Protein AF-A0A3B9SWQ1-F1 (afdb_monomer)

Secondary structure (DSSP, 8-state):
--HHHHHHHHHHHHHHHHTTSPPS-PPPSSSEEEEEE-TTSHHHHTT--TT-EEEEETTEE--HHHHHHHHHHT--SSEEEEEEETTTTEEEEEEEPPPPTT----EEEPP-S--S-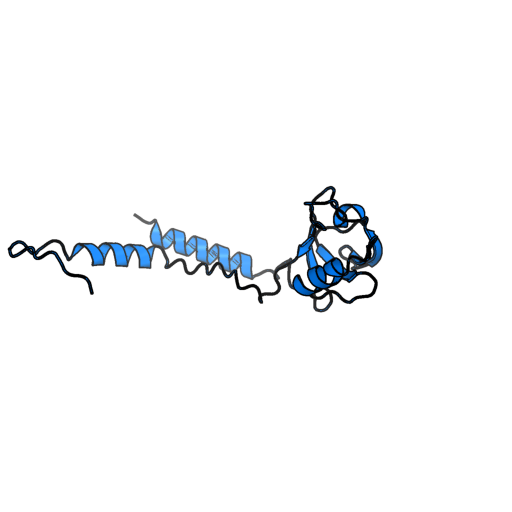--------HHHHHHHHHHGGG-----------------

Mean predicted aligned error: 14.55 Å

pLDDT: mean 77.05, std 18.44, range [28.92, 97.25]

Solvent-accessible surface area (backbone atoms only — not comparable to full-atom values): 9544 Å² total; per-residue (Å²): 139,66,66,60,68,50,50,52,50,50,52,52,51,50,51,60,60,61,69,70,56,81,73,92,82,61,70,47,98,68,28,25,32,26,56,36,49,42,82,95,19,30,36,34,72,39,68,51,48,59,68,18,31,39,40,24,44,70,84,41,73,20,52,50,68,68,30,45,52,58,54,59,70,68,66,66,65,63,33,40,38,33,30,28,42,67,94,83,48,45,79,46,75,36,66,21,59,68,66,55,90,97,56,60,57,30,74,38,66,51,80,79,81,82,64,89,81,69,79,74,83,76,66,69,50,69,63,59,53,49,54,53,59,63,67,64,68,76,80,83,83,86,80,90,84,89,84,80,92,82,81,87,82,89,132

Nearest PDB structures (foldseek):
  3id1-assembly1_A  TM=8.070E-01  e=1.172E-03  Escherichia coli K-12
  4ynn-assembly1_A  TM=9.109E-01  e=5.115E-03  Legionella pneumophila subsp. pneumophila str. Philadelphia 1
  8f0a-assembly1_D  TM=8.694E-01  e=3.763E-03  Escherichia coli K-12
  2zpl-assembly2_B  TM=7.812E-01  e=4.524E-03  Escherichia coli K-12
  3pv4-assembly1_A  TM=7.484E-01  e=1.136E-02  Legionella fallonii

Radius of gyration: 26.85 Å; Cα contacts (8 Å, |Δi|>4): 196; chains: 1; bounding box: 65×59×48 Å

Structure (mmCIF, N/CA/C/O backbone):
data_AF-A0A3B9SWQ1-F1
#
_entry.id   AF-A0A3B9SWQ1-F1
#
loop_
_atom_site.group_PDB
_atom_site.id
_atom_site.type_symbol
_atom_site.label_atom_id
_atom_site.label_alt_id
_atom_site.label_comp_id
_atom_site.label_asym_id
_atom_site.label_entity_id
_atom_site.label_seq_id
_atom_site.pdbx_PDB_ins_code
_atom_site.Cartn_x
_atom_site.Cartn_y
_atom_site.Cartn_z
_atom_site.occupancy
_atom_site.B_iso_or_equiv
_atom_site.auth_seq_id
_atom_site.auth_comp_id
_atom_site.auth_asym_id
_atom_site.auth_atom_id
_atom_site.pdbx_PDB_model_num
ATOM 1 N N . MET A 1 1 ? -50.512 1.118 -3.032 1.00 53.44 1 MET A N 1
ATOM 2 C CA . MET A 1 1 ? -50.390 2.483 -2.465 1.00 53.44 1 MET A CA 1
ATOM 3 C C . MET A 1 1 ? -49.419 2.605 -1.274 1.00 53.44 1 MET A C 1
ATOM 5 O O . MET A 1 1 ? -49.255 3.708 -0.784 1.00 53.44 1 MET A O 1
ATOM 9 N N . PHE A 1 2 ? -48.687 1.560 -0.850 1.00 55.47 2 PHE A N 1
ATOM 10 C CA . PHE A 1 2 ? -47.764 1.624 0.310 1.00 55.47 2 PHE A CA 1
ATOM 11 C C . PHE A 1 2 ? -46.264 1.695 -0.048 1.00 55.47 2 PHE A C 1
ATOM 13 O O . PHE A 1 2 ? -45.405 1.261 0.709 1.00 55.47 2 PHE A O 1
ATOM 20 N N . SER A 1 3 ? -45.924 2.244 -1.214 1.00 73.62 3 SER A N 1
ATOM 21 C CA . SER A 1 3 ? -44.545 2.224 -1.724 1.00 73.62 3 SER A CA 1
ATOM 22 C C . SER A 1 3 ? -43.547 3.168 -1.019 1.00 73.62 3 SER A C 1
ATOM 24 O O . SER A 1 3 ? -42.394 2.768 -0.910 1.00 73.62 3 SER A O 1
ATOM 26 N N . PRO A 1 4 ? -43.901 4.385 -0.547 1.00 70.56 4 PRO A N 1
ATOM 27 C CA . PRO A 1 4 ? -42.910 5.309 0.025 1.00 70.56 4 PRO A CA 1
ATOM 28 C C . PRO A 1 4 ? -42.521 4.961 1.466 1.00 70.56 4 PRO A C 1
ATOM 30 O O . PRO A 1 4 ? -41.340 4.879 1.776 1.00 70.56 4 PRO A O 1
ATOM 33 N N . LEU A 1 5 ? -43.510 4.700 2.331 1.00 77.38 5 LEU A N 1
ATOM 34 C CA . LEU A 1 5 ? -43.267 4.397 3.748 1.00 77.38 5 LEU A CA 1
ATOM 35 C C . LEU A 1 5 ? -42.525 3.065 3.930 1.00 77.38 5 LEU A C 1
ATOM 37 O O . LEU A 1 5 ? -41.647 2.956 4.779 1.00 77.38 5 LEU A O 1
ATOM 41 N N . GLY A 1 6 ? -42.858 2.062 3.110 1.00 80.50 6 GLY A N 1
ATOM 42 C CA . GLY A 1 6 ? -42.192 0.761 3.141 1.00 80.50 6 GLY A CA 1
ATOM 43 C C . GLY A 1 6 ? -40.725 0.834 2.713 1.00 80.50 6 GLY A C 1
ATOM 44 O O . GLY A 1 6 ? -39.886 0.189 3.329 1.00 80.50 6 GLY A O 1
ATOM 45 N N . HIS A 1 7 ? -40.393 1.652 1.708 1.00 72.75 7 HIS A N 1
ATOM 46 C CA . HIS A 1 7 ? -39.007 1.814 1.253 1.00 72.75 7 HIS A CA 1
ATOM 47 C C . HIS A 1 7 ? -38.140 2.496 2.320 1.00 72.75 7 HIS A C 1
ATOM 49 O O . HIS A 1 7 ? -37.033 2.041 2.591 1.00 72.75 7 HIS A O 1
ATOM 55 N N . GLU A 1 8 ? -38.674 3.530 2.980 1.00 77.00 8 GLU A N 1
ATOM 56 C CA . GLU A 1 8 ? -38.003 4.193 4.108 1.00 77.00 8 GLU A CA 1
ATOM 57 C C . GLU A 1 8 ? -37.810 3.239 5.292 1.00 77.00 8 GLU A C 1
ATOM 59 O O . GLU A 1 8 ? -36.743 3.211 5.902 1.00 77.00 8 GLU A O 1
ATOM 64 N N . LEU A 1 9 ? -38.809 2.399 5.586 1.00 82.62 9 LEU A N 1
ATOM 65 C CA . LEU A 1 9 ? -38.710 1.393 6.642 1.00 82.62 9 LEU A CA 1
ATOM 66 C C . LEU A 1 9 ? -37.623 0.350 6.336 1.00 82.62 9 LEU A C 1
ATOM 68 O O . LEU A 1 9 ? -36.846 0.005 7.222 1.00 82.62 9 LEU A O 1
ATOM 72 N N . VAL A 1 10 ? -37.529 -0.121 5.089 1.00 84.12 10 VAL A N 1
ATOM 73 C CA . VAL A 1 10 ? -36.483 -1.065 4.659 1.00 84.12 10 VAL A CA 1
ATOM 74 C C . VAL A 1 10 ? -35.092 -0.430 4.747 1.00 84.12 10 VAL A C 1
ATOM 76 O O . VAL A 1 10 ? -34.181 -1.063 5.274 1.00 84.12 10 VAL A O 1
ATOM 79 N N . ILE A 1 11 ? -34.930 0.828 4.318 1.00 78.94 11 ILE A N 1
ATOM 80 C CA . ILE A 1 11 ? -33.662 1.570 4.451 1.00 78.94 11 ILE A CA 1
ATOM 81 C C . ILE A 1 11 ? -33.289 1.741 5.929 1.00 78.94 11 ILE A C 1
ATOM 83 O O . ILE A 1 11 ? -32.145 1.503 6.315 1.00 78.94 11 ILE A O 1
ATOM 87 N N . TYR A 1 12 ? -34.252 2.117 6.773 1.00 81.44 12 TYR A N 1
ATOM 88 C CA . TYR A 1 12 ? -34.038 2.290 8.208 1.00 81.44 12 TYR A CA 1
ATOM 89 C C . TYR A 1 12 ? -33.597 0.987 8.888 1.00 81.44 12 TYR A C 1
ATOM 91 O O . TYR A 1 12 ? -32.641 0.989 9.668 1.00 81.44 12 TYR A O 1
ATOM 99 N N . ILE A 1 13 ? -34.265 -0.129 8.579 1.00 83.69 13 ILE A N 1
ATOM 100 C CA . ILE A 1 13 ? -33.928 -1.450 9.123 1.00 83.69 13 ILE A CA 1
ATOM 101 C C . ILE A 1 13 ? -32.550 -1.898 8.623 1.00 83.69 13 ILE A C 1
ATOM 103 O O . ILE A 1 13 ? -31.732 -2.317 9.439 1.00 83.69 13 ILE A O 1
ATOM 107 N N . GLY A 1 14 ? -32.260 -1.744 7.326 1.00 77.44 14 GLY A N 1
ATOM 108 C CA . GLY A 1 14 ? -30.953 -2.061 6.743 1.00 77.44 14 GLY A CA 1
ATOM 109 C C . GLY A 1 14 ? -29.822 -1.297 7.429 1.00 77.44 14 GLY A C 1
ATOM 110 O O . GLY A 1 14 ? -28.890 -1.910 7.941 1.00 77.44 14 GLY A O 1
ATOM 111 N N . ARG A 1 15 ? -29.970 0.026 7.582 1.00 74.62 15 ARG A N 1
ATOM 112 C CA . ARG A 1 15 ? -28.993 0.876 8.277 1.00 74.62 15 ARG A CA 1
ATOM 113 C C . ARG A 1 15 ? -28.813 0.467 9.746 1.00 74.62 15 ARG A C 1
ATOM 115 O O . ARG A 1 15 ? -27.701 0.425 10.253 1.00 74.62 15 ARG A O 1
ATOM 122 N N . ARG A 1 16 ? -29.888 0.140 10.467 1.00 76.50 16 ARG A N 1
ATOM 123 C CA . ARG A 1 16 ? -29.793 -0.313 11.872 1.00 76.50 16 ARG A CA 1
ATOM 124 C C . ARG A 1 16 ? -29.082 -1.658 12.029 1.00 76.50 16 ARG A C 1
ATOM 126 O O . ARG A 1 16 ? -28.481 -1.876 13.079 1.00 76.50 16 ARG A O 1
ATOM 133 N N . LEU A 1 17 ? -29.188 -2.543 11.040 1.00 74.94 17 LEU A N 1
ATOM 134 C CA . LEU A 1 17 ? -28.501 -3.835 11.029 1.00 74.94 17 LEU A CA 1
ATOM 135 C C . LEU A 1 17 ? -27.032 -3.688 10.614 1.00 74.94 17 LEU A C 1
ATOM 137 O O . LEU A 1 17 ? -26.174 -4.284 11.248 1.00 74.94 17 LEU A O 1
ATOM 141 N N . GLU A 1 18 ? -26.739 -2.844 9.625 1.00 65.44 18 GLU A N 1
ATOM 142 C CA . GLU A 1 18 ? -25.387 -2.619 9.098 1.00 65.44 18 GLU A CA 1
ATOM 143 C C . GLU A 1 18 ? -24.476 -1.876 10.093 1.00 65.44 18 GLU A C 1
ATOM 145 O O . GLU A 1 18 ? -23.313 -2.224 10.255 1.00 65.44 18 GLU A O 1
ATOM 150 N N . PHE A 1 19 ? -25.015 -0.900 10.834 1.00 62.59 19 PHE A N 1
ATOM 151 C CA . PHE A 1 19 ? -24.251 -0.101 11.806 1.00 62.59 19 PHE A CA 1
ATOM 152 C C . PHE A 1 19 ? -24.079 -0.766 13.187 1.00 62.59 19 PHE A C 1
ATOM 154 O O . PHE A 1 19 ? -23.561 -0.132 14.108 1.00 62.59 19 PHE A O 1
ATOM 161 N N . LYS A 1 20 ? -24.547 -2.008 13.377 1.00 62.19 20 LYS A N 1
ATOM 162 C CA . LYS A 1 20 ? -24.330 -2.750 14.631 1.00 62.19 20 LYS A CA 1
ATOM 163 C C . LYS A 1 20 ? -22.953 -3.411 14.704 1.00 62.19 20 LYS A C 1
ATOM 165 O O . LYS A 1 20 ? -22.461 -3.601 15.814 1.00 62.19 20 LYS A O 1
ATOM 170 N N . ASP A 1 21 ? -22.346 -3.712 13.560 1.00 56.12 21 ASP A N 1
ATOM 171 C CA . ASP A 1 21 ? -21.019 -4.318 13.481 1.00 56.12 21 ASP A CA 1
ATOM 172 C C . ASP A 1 21 ? -19.938 -3.264 13.210 1.00 56.12 21 ASP A C 1
ATOM 174 O O . ASP A 1 21 ? -20.191 -2.197 12.647 1.00 56.12 21 ASP A O 1
ATOM 178 N N . GLN A 1 22 ? -18.706 -3.551 13.635 1.00 57.62 22 GLN A N 1
ATOM 179 C CA . GLN A 1 22 ? -17.571 -2.682 13.332 1.00 57.62 22 GLN A CA 1
ATOM 180 C C . GLN A 1 22 ? -17.194 -2.828 11.848 1.00 57.62 22 GLN A C 1
ATOM 182 O O . GLN A 1 22 ? -17.091 -3.958 11.362 1.00 57.62 22 GLN A O 1
ATOM 187 N N . PRO A 1 23 ? -16.955 -1.724 11.118 1.00 59.50 23 PRO A N 1
ATOM 188 C CA . PRO A 1 23 ? -16.571 -1.794 9.716 1.00 59.50 23 PRO A CA 1
ATOM 189 C C . PRO A 1 23 ? -15.270 -2.588 9.545 1.00 59.50 23 PRO A C 1
ATOM 191 O O . PRO A 1 23 ? -14.260 -2.311 10.191 1.00 59.50 23 PRO A O 1
ATOM 194 N N . VAL A 1 24 ? -15.295 -3.573 8.642 1.00 62.28 24 VAL A N 1
ATOM 195 C CA . VAL A 1 24 ? -14.173 -4.498 8.386 1.00 62.28 24 VAL A CA 1
ATOM 196 C C . VAL A 1 24 ? -12.920 -3.756 7.893 1.00 62.28 24 VAL A C 1
ATOM 198 O O . VAL A 1 24 ? -11.796 -4.164 8.187 1.00 62.28 24 VAL A O 1
ATOM 201 N N . TYR A 1 25 ? -13.101 -2.621 7.211 1.00 62.22 25 TYR A N 1
ATOM 202 C CA . TYR A 1 25 ? -12.030 -1.804 6.641 1.00 62.22 25 TYR A CA 1
ATOM 203 C C . TYR A 1 25 ? -12.004 -0.404 7.256 1.00 62.22 25 TYR A C 1
ATOM 205 O O . TYR A 1 25 ? -12.459 0.568 6.665 1.00 62.22 25 TYR A O 1
ATOM 213 N N . VAL A 1 26 ? -11.449 -0.302 8.460 1.00 64.06 26 VAL A N 1
ATOM 214 C CA . VAL A 1 26 ? -11.036 0.988 9.040 1.00 64.06 26 VAL A CA 1
ATOM 215 C C . VAL A 1 26 ? -9.590 1.317 8.650 1.00 64.06 26 VAL A C 1
ATOM 217 O O . VAL A 1 26 ? -8.793 0.382 8.521 1.00 64.06 26 VAL A O 1
ATOM 220 N N . PRO A 1 27 ? -9.211 2.594 8.476 1.00 59.69 27 PRO A N 1
ATOM 221 C CA . PRO A 1 27 ? -7.808 2.979 8.349 1.00 59.69 27 PRO A CA 1
ATOM 222 C C . PRO A 1 27 ? -6.971 2.411 9.503 1.00 59.69 27 PRO A C 1
ATOM 224 O O . PRO A 1 27 ? -7.418 2.370 10.653 1.00 59.69 27 PRO A O 1
ATOM 227 N N . ALA A 1 28 ? -5.768 1.922 9.202 1.00 62.12 28 ALA A N 1
ATOM 228 C CA . ALA A 1 28 ? -4.857 1.441 10.234 1.00 62.12 28 ALA A CA 1
ATOM 229 C C . ALA A 1 28 ? -4.259 2.633 11.000 1.00 62.12 28 ALA A C 1
ATOM 231 O O . ALA A 1 28 ? -3.999 3.679 10.417 1.00 62.12 28 ALA A O 1
ATOM 232 N N . GLN A 1 29 ? -3.980 2.468 12.300 1.00 68.06 29 GLN A N 1
ATOM 233 C CA . GLN A 1 29 ? -3.300 3.508 13.095 1.00 68.06 29 GLN A CA 1
ATOM 234 C C . GLN A 1 29 ? -1.884 3.817 12.573 1.00 68.06 29 GLN A C 1
ATOM 236 O O . GLN A 1 29 ? -1.340 4.886 12.833 1.00 68.06 29 GLN A O 1
ATOM 241 N N . ARG A 1 30 ? -1.278 2.865 11.852 1.00 79.69 30 ARG A N 1
ATOM 242 C CA . ARG A 1 30 ? 0.037 2.973 11.220 1.00 79.69 30 ARG A CA 1
ATOM 243 C C . ARG A 1 30 ? 0.034 2.211 9.899 1.00 79.69 30 ARG A C 1
ATOM 245 O O . ARG A 1 30 ? -0.502 1.106 9.839 1.00 79.69 30 ARG A O 1
ATOM 252 N N . GLY A 1 31 ? 0.705 2.765 8.894 1.00 88.81 31 GLY A N 1
ATOM 253 C CA . GLY A 1 31 ? 0.756 2.180 7.558 1.00 88.81 31 GLY A CA 1
ATOM 254 C C . GLY A 1 31 ? -0.463 2.542 6.714 1.00 88.81 31 GLY A C 1
ATOM 255 O O . GLY A 1 31 ? -1.292 3.359 7.108 1.00 88.81 31 GLY A O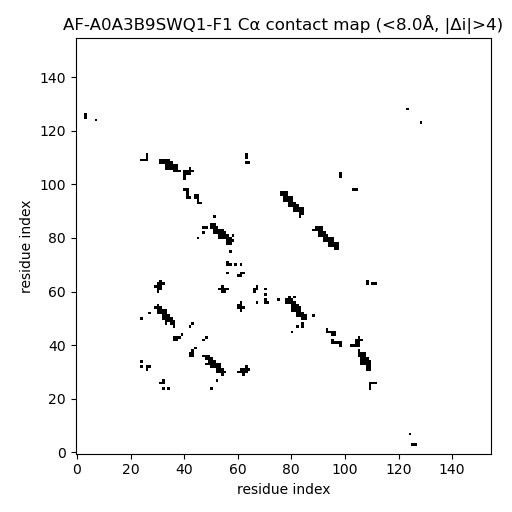 1
ATOM 256 N N . MET A 1 32 ? -0.582 1.898 5.560 1.00 93.25 32 MET A N 1
ATOM 257 C CA . MET A 1 32 ? -1.724 1.994 4.659 1.00 93.25 32 MET A CA 1
ATOM 258 C C . MET A 1 32 ? -2.391 0.625 4.546 1.00 93.25 32 MET A C 1
ATOM 260 O O . MET A 1 32 ? -1.754 -0.361 4.170 1.00 93.25 32 MET A O 1
ATOM 264 N N . ARG A 1 33 ? -3.679 0.556 4.898 1.00 92.94 33 ARG A N 1
ATOM 265 C CA . ARG A 1 33 ? -4.456 -0.680 4.777 1.00 92.94 33 ARG A CA 1
ATOM 266 C C . ARG A 1 33 ? -4.857 -0.908 3.324 1.00 92.94 33 ARG A C 1
ATOM 268 O O . ARG A 1 33 ? -5.389 -0.017 2.664 1.00 92.94 33 ARG A O 1
ATOM 275 N N . VAL A 1 34 ? -4.655 -2.135 2.870 1.00 93.44 34 VAL A N 1
ATOM 276 C CA . VAL A 1 34 ? -5.002 -2.593 1.532 1.00 93.44 34 VAL A CA 1
ATOM 277 C C . VAL A 1 34 ? -6.437 -3.103 1.535 1.00 93.44 34 VAL A C 1
ATOM 279 O O . VAL A 1 34 ? -6.766 -4.067 2.229 1.00 93.44 34 VAL A O 1
ATOM 282 N N . LEU A 1 35 ? -7.300 -2.451 0.759 1.00 92.69 35 LEU A N 1
ATOM 283 C CA . LEU A 1 35 ? -8.651 -2.930 0.489 1.00 92.69 35 LEU A CA 1
ATOM 284 C C . LEU A 1 35 ? -8.579 -4.184 -0.382 1.00 92.69 35 LEU A C 1
ATOM 286 O O . LEU A 1 35 ? -9.138 -5.214 -0.014 1.00 92.69 35 LEU A O 1
ATOM 290 N N . ASP A 1 36 ? -7.855 -4.096 -1.499 1.00 94.44 36 ASP A N 1
ATOM 291 C CA . ASP A 1 36 ? -7.676 -5.206 -2.430 1.00 94.44 36 ASP A CA 1
ATOM 292 C C . ASP A 1 36 ? -6.398 -5.076 -3.278 1.00 94.44 36 ASP A C 1
ATOM 294 O O . ASP A 1 36 ? -5.766 -4.016 -3.314 1.00 94.44 36 ASP A O 1
ATOM 298 N N . VAL A 1 37 ? -6.011 -6.154 -3.966 1.00 96.06 37 VAL A N 1
ATOM 299 C CA . VAL A 1 37 ? -4.832 -6.202 -4.843 1.00 96.06 37 VAL A CA 1
ATOM 300 C C . VAL A 1 37 ? -5.206 -6.756 -6.211 1.00 96.06 37 VAL A C 1
ATOM 302 O O . VAL A 1 37 ? -5.779 -7.834 -6.337 1.00 96.06 37 VAL A O 1
ATOM 305 N N . VAL A 1 38 ? -4.820 -6.038 -7.262 1.00 95.12 38 VAL A N 1
ATOM 306 C CA . VAL A 1 38 ? -5.051 -6.455 -8.647 1.00 95.12 38 VAL A CA 1
ATOM 307 C C . VAL A 1 38 ? -4.125 -7.625 -8.988 1.00 95.12 38 VAL A C 1
ATOM 309 O O . VAL A 1 38 ? -2.910 -7.539 -8.808 1.00 95.12 38 VAL A O 1
ATOM 312 N N . VAL A 1 39 ? -4.689 -8.711 -9.513 1.00 94.25 39 VAL A N 1
ATOM 313 C CA . VAL A 1 39 ? -3.942 -9.916 -9.915 1.00 94.25 39 VAL A CA 1
ATOM 314 C C . VAL A 1 39 ? -2.895 -9.584 -10.990 1.00 94.25 39 VAL A C 1
ATOM 316 O O . VAL A 1 39 ? -3.087 -8.685 -11.808 1.00 94.25 39 VAL A O 1
ATOM 319 N N . ASP A 1 40 ? -1.770 -10.305 -10.978 1.00 92.56 40 ASP A N 1
ATOM 320 C CA . ASP A 1 40 ? -0.649 -10.152 -11.925 1.00 92.56 40 ASP A CA 1
ATOM 321 C C . ASP A 1 40 ? 0.009 -8.760 -11.950 1.00 92.56 40 ASP A C 1
ATOM 323 O O . ASP A 1 40 ? 0.637 -8.352 -12.936 1.00 92.56 40 ASP A O 1
ATOM 327 N N . THR A 1 41 ? -0.100 -8.030 -10.842 1.00 95.25 41 THR A N 1
ATOM 328 C CA . THR A 1 41 ? 0.632 -6.781 -10.596 1.00 95.25 41 THR A CA 1
ATOM 329 C C . THR A 1 41 ? 1.849 -7.002 -9.693 1.00 95.25 41 THR A C 1
ATOM 331 O O . THR A 1 41 ? 1.938 -8.038 -9.028 1.00 95.25 41 THR A O 1
ATOM 334 N N . PRO A 1 42 ? 2.801 -6.051 -9.629 1.00 95.75 42 PRO A N 1
ATOM 335 C CA . PRO A 1 42 ? 3.950 -6.164 -8.732 1.00 95.75 42 PRO A CA 1
ATOM 336 C C . PRO A 1 42 ? 3.577 -6.392 -7.264 1.00 95.75 42 PRO A C 1
ATOM 338 O O . PRO A 1 42 ? 4.212 -7.212 -6.608 1.00 95.75 42 PRO A O 1
ATOM 341 N N . ALA A 1 43 ? 2.521 -5.742 -6.764 1.00 96.38 43 ALA A N 1
ATOM 342 C CA . ALA A 1 43 ? 2.024 -5.975 -5.410 1.00 96.38 43 ALA A CA 1
ATOM 343 C C . ALA A 1 43 ? 1.533 -7.417 -5.210 1.00 96.38 43 ALA A C 1
ATOM 345 O O . ALA A 1 43 ? 1.871 -8.060 -4.216 1.00 96.38 43 ALA A O 1
ATOM 346 N N . TRP A 1 44 ? 0.794 -7.961 -6.184 1.00 96.69 44 TRP A N 1
ATOM 347 C CA . TRP A 1 44 ? 0.352 -9.357 -6.150 1.00 96.69 44 TRP A CA 1
ATOM 348 C C . TRP A 1 44 ? 1.534 -10.334 -6.148 1.00 96.69 44 TRP A C 1
ATOM 350 O O . TRP A 1 44 ? 1.540 -11.310 -5.390 1.00 96.69 44 TRP A O 1
ATOM 360 N N . GLN A 1 45 ? 2.543 -10.058 -6.974 1.00 95.75 45 GLN A N 1
ATOM 361 C CA . GLN A 1 45 ? 3.760 -10.863 -7.091 1.00 95.75 45 GLN A CA 1
ATOM 362 C C . GLN A 1 45 ? 4.618 -10.810 -5.821 1.00 95.75 45 GLN A C 1
ATOM 364 O O . GLN A 1 45 ? 5.197 -11.825 -5.454 1.00 95.75 45 GLN A O 1
ATOM 369 N N . ALA A 1 46 ? 4.613 -9.682 -5.106 1.00 95.31 46 ALA A N 1
ATOM 370 C CA . ALA A 1 46 ? 5.234 -9.531 -3.788 1.00 95.31 46 ALA A CA 1
ATOM 371 C C . ALA A 1 46 ? 4.442 -10.198 -2.646 1.00 95.31 46 ALA A C 1
ATOM 373 O O . ALA A 1 46 ? 4.787 -10.049 -1.479 1.00 95.31 46 ALA A O 1
ATOM 374 N N . GLY A 1 47 ? 3.357 -10.915 -2.958 1.00 95.50 47 GLY A N 1
ATOM 375 C CA . GLY A 1 47 ? 2.579 -11.655 -1.965 1.00 95.50 47 GLY A CA 1
ATOM 376 C C . GLY A 1 47 ? 1.579 -10.813 -1.170 1.00 95.50 47 GLY A C 1
ATOM 377 O O . GLY A 1 47 ? 0.924 -11.363 -0.290 1.00 95.50 47 GLY A O 1
ATOM 378 N N . ILE A 1 48 ? 1.407 -9.530 -1.501 1.00 96.81 48 ILE A N 1
ATOM 379 C CA . ILE A 1 48 ? 0.447 -8.640 -0.833 1.00 96.81 48 ILE A CA 1
ATOM 380 C C . ILE A 1 48 ? -0.974 -9.063 -1.201 1.00 96.81 48 ILE A C 1
ATOM 382 O O . ILE A 1 48 ? -1.266 -9.346 -2.369 1.00 96.81 48 ILE A O 1
ATOM 386 N N . ARG A 1 49 ? -1.870 -9.111 -0.219 1.00 96.12 49 ARG A N 1
ATOM 387 C CA . ARG A 1 49 ? -3.275 -9.502 -0.383 1.00 96.12 49 ARG A CA 1
ATOM 388 C C . ARG A 1 49 ? -4.218 -8.514 0.303 1.00 96.12 49 ARG A C 1
ATOM 390 O O . ARG A 1 49 ? -3.809 -7.625 1.046 1.00 96.12 49 ARG A O 1
ATOM 397 N N . SER A 1 50 ? -5.506 -8.668 0.018 1.00 94.44 50 SER A N 1
ATOM 398 C CA . SER A 1 50 ? -6.592 -7.893 0.616 1.00 94.44 50 SER A CA 1
ATOM 399 C C . SER A 1 50 ? -6.549 -8.006 2.147 1.00 94.44 50 SER A C 1
ATOM 401 O O . SER A 1 50 ? -6.445 -9.104 2.694 1.00 94.44 50 SER A O 1
ATOM 403 N N . GLY A 1 51 ? -6.642 -6.872 2.843 1.00 91.81 51 GLY A N 1
ATOM 404 C CA . GLY A 1 51 ? -6.559 -6.794 4.305 1.00 91.81 51 GLY A CA 1
ATOM 405 C C . GLY A 1 51 ? -5.148 -6.595 4.869 1.00 91.81 51 GLY A C 1
ATOM 406 O O . GLY A 1 51 ? -5.030 -6.273 6.054 1.00 91.81 51 GLY A O 1
ATOM 407 N N . ASP A 1 52 ? -4.102 -6.722 4.048 1.00 95.50 52 ASP A N 1
ATOM 408 C CA . ASP A 1 52 ? -2.729 -6.447 4.472 1.00 95.50 52 ASP A CA 1
ATOM 409 C C . ASP A 1 52 ? -2.527 -4.959 4.797 1.00 95.50 52 ASP A C 1
ATOM 411 O O . ASP A 1 52 ? -3.290 -4.084 4.375 1.00 95.50 52 ASP A O 1
ATOM 415 N N . ILE A 1 53 ? -1.484 -4.653 5.569 1.00 94.94 53 ILE A N 1
ATOM 416 C CA . ILE A 1 53 ? -1.121 -3.274 5.923 1.00 94.94 53 ILE A CA 1
ATOM 417 C C . ILE A 1 53 ? 0.299 -3.008 5.450 1.00 94.94 53 ILE A C 1
ATOM 419 O O . ILE A 1 53 ? 1.243 -3.576 5.992 1.00 94.94 53 ILE A O 1
ATOM 423 N N . ILE A 1 54 ? 0.457 -2.120 4.473 1.00 95.94 54 ILE A N 1
ATOM 424 C CA . ILE A 1 54 ? 1.767 -1.695 3.977 1.00 95.94 54 ILE A CA 1
ATOM 425 C C . ILE A 1 54 ? 2.348 -0.680 4.958 1.00 95.94 54 ILE A C 1
ATOM 427 O O . ILE A 1 54 ? 1.720 0.330 5.266 1.00 95.94 54 ILE A O 1
ATOM 431 N N . LEU A 1 55 ? 3.553 -0.943 5.450 1.00 95.31 55 LEU A N 1
ATOM 432 C CA . LEU A 1 55 ? 4.243 -0.107 6.427 1.00 95.31 55 LEU A CA 1
ATOM 433 C C . LEU A 1 55 ? 5.253 0.820 5.758 1.00 95.31 55 LEU A C 1
ATOM 435 O O . LEU A 1 55 ? 5.334 2.000 6.107 1.00 95.31 55 LEU A O 1
ATOM 439 N N . ALA A 1 56 ? 6.032 0.280 4.820 1.00 95.19 56 ALA A N 1
ATOM 440 C CA . ALA A 1 56 ? 7.101 1.008 4.158 1.00 95.19 56 ALA A CA 1
ATOM 441 C C . ALA A 1 56 ? 7.434 0.431 2.779 1.00 95.19 56 ALA A C 1
ATOM 443 O O . ALA A 1 56 ? 7.225 -0.754 2.516 1.00 95.19 56 ALA A O 1
ATOM 444 N N . LEU A 1 57 ? 7.992 1.289 1.926 1.00 95.44 57 LEU A N 1
ATOM 445 C CA . LEU A 1 57 ? 8.591 0.933 0.644 1.00 95.44 57 LEU A CA 1
ATOM 446 C C . LEU A 1 57 ? 10.037 1.432 0.599 1.00 95.44 57 LEU A C 1
ATOM 448 O O . LEU 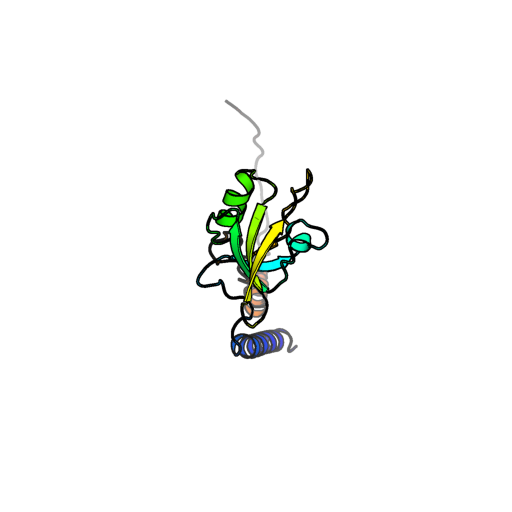A 1 57 ? 10.266 2.630 0.755 1.00 95.44 57 LEU A O 1
ATOM 452 N N . ASN A 1 58 ? 11.014 0.547 0.389 1.00 94.44 58 ASN A N 1
ATOM 453 C CA . ASN A 1 58 ? 12.449 0.867 0.459 1.00 94.44 58 ASN A CA 1
ATOM 454 C C . ASN A 1 58 ? 12.826 1.633 1.746 1.00 94.44 58 ASN A C 1
ATOM 456 O O . ASN A 1 58 ? 13.541 2.635 1.700 1.00 94.44 58 ASN A O 1
ATOM 460 N N . GLY A 1 59 ? 12.266 1.225 2.890 1.00 91.25 59 GLY A N 1
ATOM 461 C CA . GLY A 1 59 ? 12.446 1.899 4.181 1.00 91.25 59 GLY A CA 1
ATOM 462 C C . GLY A 1 59 ? 11.747 3.261 4.319 1.00 91.25 59 GLY A C 1
ATOM 463 O O . GLY A 1 59 ? 11.831 3.884 5.377 1.00 91.25 59 GLY A O 1
ATOM 464 N N . LEU A 1 60 ? 11.039 3.744 3.290 1.00 92.00 60 LEU A N 1
ATOM 465 C CA . LEU A 1 60 ? 10.237 4.964 3.372 1.00 92.00 60 LEU A CA 1
ATOM 466 C C . LEU A 1 60 ? 8.863 4.632 3.955 1.00 92.00 60 LEU A C 1
ATOM 468 O O . LEU A 1 60 ? 8.151 3.820 3.361 1.00 92.00 60 LEU A O 1
ATOM 472 N N . PRO A 1 61 ? 8.461 5.251 5.077 1.00 92.56 61 PRO A N 1
ATOM 473 C CA . PRO A 1 61 ? 7.166 4.986 5.681 1.00 92.56 61 PRO A CA 1
ATOM 474 C C . PRO A 1 61 ? 6.037 5.392 4.732 1.00 92.56 61 PRO A C 1
ATOM 476 O O . PRO A 1 61 ? 6.068 6.469 4.133 1.00 92.56 61 PRO A O 1
ATOM 479 N N . VAL A 1 62 ? 5.031 4.529 4.620 1.00 91.81 62 VAL A N 1
ATOM 480 C CA . VAL A 1 62 ? 3.847 4.764 3.792 1.00 91.81 62 VAL A CA 1
ATOM 481 C C . VAL A 1 62 ? 2.646 5.029 4.690 1.00 91.81 62 VAL A C 1
ATOM 483 O O . VAL A 1 62 ? 2.285 4.206 5.526 1.00 91.81 62 VAL A O 1
ATOM 486 N N . SER A 1 63 ? 2.013 6.181 4.489 1.00 88.94 63 SER A N 1
ATOM 487 C CA . SER A 1 63 ? 0.734 6.557 5.092 1.00 88.94 63 SER A CA 1
ATOM 488 C C . SER A 1 63 ? -0.231 6.943 3.974 1.00 88.94 63 SER A C 1
ATOM 490 O O . SER A 1 63 ? 0.027 7.905 3.239 1.00 88.94 63 SER A O 1
ATOM 492 N N . GLY A 1 64 ? -1.303 6.174 3.816 1.00 87.31 64 GLY A N 1
ATOM 493 C CA . GLY A 1 64 ? -2.302 6.393 2.780 1.00 87.31 64 GLY A CA 1
ATOM 494 C C . GLY A 1 64 ? -1.801 6.333 1.340 1.00 87.31 64 GLY A C 1
ATOM 495 O O . GLY A 1 64 ? -0.679 5.920 1.024 1.00 87.31 64 GLY A O 1
ATOM 496 N N . ARG A 1 65 ? -2.688 6.763 0.439 1.00 88.00 65 ARG A N 1
ATOM 497 C CA . ARG A 1 65 ? -2.465 6.758 -1.012 1.00 88.00 65 ARG A CA 1
ATOM 498 C C . ARG A 1 65 ? -1.321 7.682 -1.429 1.00 88.00 65 ARG A C 1
ATOM 500 O O . ARG A 1 65 ? -0.441 7.262 -2.173 1.00 88.00 65 ARG A O 1
ATOM 507 N N . ALA A 1 66 ? -1.293 8.906 -0.903 1.00 88.50 66 ALA A N 1
ATOM 508 C CA . ALA A 1 66 ? -0.258 9.884 -1.236 1.00 88.50 66 ALA A CA 1
ATOM 509 C C . ALA A 1 66 ? 1.145 9.407 -0.818 1.00 88.50 66 ALA A C 1
ATOM 511 O O . ALA A 1 66 ? 2.107 9.581 -1.562 1.00 88.50 66 ALA A O 1
ATOM 512 N N . GLY A 1 67 ? 1.273 8.763 0.350 1.00 90.31 67 GLY A N 1
ATOM 513 C CA . GLY A 1 67 ? 2.541 8.186 0.800 1.00 90.31 67 GLY A CA 1
ATOM 514 C C . GLY A 1 67 ? 3.042 7.080 -0.131 1.00 90.31 67 GLY A C 1
ATOM 515 O O . GLY A 1 67 ? 4.224 7.055 -0.473 1.00 90.31 67 GLY A O 1
ATOM 516 N N . LEU A 1 68 ? 2.136 6.210 -0.591 1.00 91.94 68 LEU A N 1
ATOM 517 C CA . LEU A 1 68 ? 2.455 5.157 -1.555 1.00 91.94 68 LEU A CA 1
ATOM 518 C C . LEU A 1 68 ? 2.940 5.751 -2.883 1.00 91.94 68 LEU A C 1
ATOM 520 O O . LEU A 1 68 ? 4.003 5.374 -3.374 1.00 91.94 68 LEU A O 1
ATOM 524 N N . GLU A 1 69 ? 2.176 6.685 -3.453 1.00 90.44 69 GLU A N 1
ATOM 525 C CA . GLU A 1 69 ? 2.502 7.338 -4.726 1.00 90.44 69 GLU A CA 1
ATOM 526 C C . GLU A 1 69 ? 3.863 8.039 -4.657 1.00 90.44 69 GLU A C 1
ATOM 528 O O . GLU A 1 69 ? 4.708 7.832 -5.527 1.00 90.44 69 GLU A O 1
ATOM 533 N N . ASN A 1 70 ? 4.122 8.781 -3.577 1.00 91.25 70 ASN A N 1
ATOM 534 C CA . ASN A 1 70 ? 5.400 9.453 -3.350 1.00 91.25 70 ASN A CA 1
ATOM 535 C C . ASN A 1 70 ? 6.575 8.476 -3.241 1.00 91.25 70 ASN A C 1
ATOM 537 O O . ASN A 1 70 ? 7.656 8.751 -3.764 1.00 91.25 70 ASN A O 1
ATOM 541 N N . ALA A 1 71 ? 6.395 7.342 -2.561 1.00 91.44 71 ALA A N 1
ATOM 542 C CA . ALA A 1 71 ? 7.449 6.342 -2.430 1.00 91.44 71 ALA A CA 1
ATOM 543 C C . ALA A 1 71 ? 7.761 5.664 -3.776 1.00 91.44 71 ALA A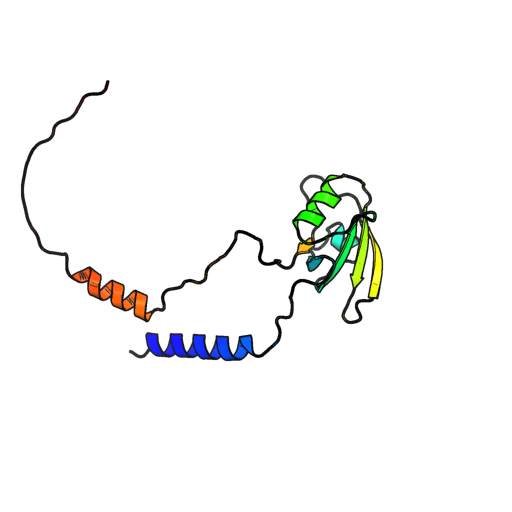 C 1
ATOM 545 O O . ALA A 1 71 ? 8.931 5.523 -4.135 1.00 91.44 71 ALA A O 1
ATOM 546 N N . LEU A 1 72 ? 6.731 5.317 -4.555 1.00 91.06 72 LEU A N 1
ATOM 547 C CA . LEU A 1 72 ? 6.878 4.712 -5.883 1.00 91.06 72 LEU A CA 1
ATOM 548 C C . LEU A 1 72 ? 7.463 5.686 -6.919 1.00 91.06 72 LEU A C 1
ATOM 550 O O . LEU A 1 72 ? 8.262 5.279 -7.765 1.00 91.06 72 LEU A O 1
ATOM 554 N N . ALA A 1 73 ? 7.117 6.975 -6.836 1.00 89.25 73 ALA A N 1
ATOM 555 C CA . ALA A 1 73 ? 7.598 8.018 -7.745 1.00 89.25 73 ALA A CA 1
ATOM 556 C C . ALA A 1 73 ? 9.122 8.216 -7.698 1.00 89.25 73 ALA A C 1
ATOM 558 O O . ALA A 1 73 ? 9.706 8.710 -8.661 1.00 89.25 73 ALA A O 1
ATOM 559 N N . LYS A 1 74 ? 9.794 7.782 -6.622 1.00 88.12 74 LYS A N 1
ATOM 560 C CA . LYS A 1 74 ? 11.262 7.815 -6.537 1.00 88.12 74 LYS A CA 1
ATOM 561 C C . LYS A 1 74 ? 11.951 6.849 -7.502 1.00 88.12 74 LYS A C 1
ATOM 563 O O . LYS A 1 74 ? 13.158 6.956 -7.688 1.00 88.12 74 LYS A O 1
ATOM 568 N N . GLY A 1 75 ? 11.216 5.908 -8.101 1.00 80.31 75 GLY A N 1
ATOM 569 C CA . GLY A 1 75 ? 11.731 5.049 -9.169 1.00 80.31 75 GLY A CA 1
ATOM 570 C C . GLY A 1 75 ? 12.822 4.065 -8.736 1.00 80.31 75 GLY A C 1
ATOM 571 O O . GLY A 1 75 ? 13.546 3.551 -9.584 1.00 80.31 75 GLY A O 1
ATOM 572 N N . LEU A 1 76 ? 12.945 3.792 -7.435 1.00 86.19 76 LEU A N 1
ATOM 573 C CA . LEU A 1 76 ? 13.932 2.868 -6.874 1.00 86.19 76 LEU A CA 1
ATOM 574 C C . LEU A 1 76 ? 13.438 1.421 -7.006 1.00 86.19 76 LEU A C 1
ATOM 576 O O . LEU A 1 76 ? 12.930 0.838 -6.049 1.00 86.19 76 LEU A O 1
ATOM 580 N N . TRP A 1 77 ? 13.545 0.873 -8.214 1.00 89.88 77 TRP A N 1
ATOM 581 C CA . TRP A 1 77 ? 13.139 -0.496 -8.523 1.00 89.88 77 TRP A CA 1
ATOM 582 C C . TRP A 1 77 ? 14.339 -1.461 -8.551 1.00 89.88 77 TRP A C 1
ATOM 584 O O . TRP A 1 77 ? 15.406 -1.074 -9.028 1.00 89.88 77 TRP A O 1
ATOM 594 N N . PRO A 1 78 ? 14.171 -2.730 -8.132 1.00 91.81 78 PRO A N 1
ATOM 595 C CA . PRO A 1 78 ? 12.967 -3.298 -7.520 1.00 91.81 78 PRO A CA 1
ATOM 596 C C . PRO A 1 78 ? 12.706 -2.699 -6.128 1.00 91.81 78 PRO A C 1
ATOM 598 O O . PRO A 1 78 ? 13.630 -2.207 -5.486 1.00 91.81 78 PRO A O 1
ATOM 601 N N . VAL A 1 79 ? 11.445 -2.696 -5.690 1.00 94.31 79 VAL A N 1
ATOM 602 C CA . VAL A 1 79 ? 11.050 -2.051 -4.428 1.00 94.31 79 VAL A CA 1
ATOM 603 C C . VAL A 1 79 ? 10.894 -3.101 -3.334 1.00 94.31 79 VAL A C 1
ATOM 605 O O . VAL A 1 79 ? 10.148 -4.065 -3.492 1.00 94.31 79 VAL A O 1
ATOM 608 N N . GLU A 1 80 ? 11.601 -2.927 -2.224 1.00 96.19 80 GLU A N 1
ATOM 609 C CA . GLU A 1 80 ? 11.366 -3.675 -0.992 1.00 96.19 80 GLU A CA 1
ATOM 610 C C . GLU A 1 80 ? 10.070 -3.176 -0.351 1.00 96.19 80 GLU A C 1
ATOM 612 O O . GLU A 1 80 ? 9.885 -1.973 -0.161 1.00 96.19 80 GLU A O 1
ATOM 617 N N . VAL A 1 81 ? 9.171 -4.095 -0.020 1.00 96.81 81 VAL A N 1
ATOM 618 C CA . VAL A 1 81 ? 7.872 -3.817 0.583 1.00 96.81 81 VAL A CA 1
ATOM 619 C C . VAL A 1 81 ? 7.812 -4.459 1.956 1.00 96.81 81 VAL A C 1
ATOM 621 O O . VAL A 1 81 ? 7.939 -5.674 2.090 1.00 96.81 81 VAL A O 1
ATOM 624 N N . GLU A 1 82 ? 7.571 -3.642 2.973 1.00 96.94 82 GLU A N 1
ATOM 625 C CA . GLU A 1 82 ? 7.336 -4.092 4.341 1.00 96.94 82 GLU A CA 1
ATOM 626 C C . GLU A 1 82 ? 5.837 -4.034 4.631 1.00 96.94 82 GLU A C 1
ATOM 628 O O . GLU A 1 82 ? 5.227 -2.966 4.513 1.00 96.94 82 GLU A O 1
ATOM 633 N N . PHE A 1 83 ? 5.228 -5.158 5.010 1.00 96.75 83 PHE A N 1
ATOM 634 C CA . PHE A 1 83 ? 3.788 -5.231 5.257 1.00 96.75 83 PHE A CA 1
ATOM 635 C C . PHE A 1 83 ? 3.417 -6.232 6.355 1.00 96.75 83 PHE A C 1
ATOM 637 O O . PHE A 1 83 ? 4.163 -7.157 6.664 1.00 96.75 83 PHE A O 1
ATOM 644 N N . LEU A 1 84 ? 2.250 -6.036 6.964 1.00 95.62 84 LEU A N 1
ATOM 645 C CA . LEU A 1 84 ? 1.641 -6.980 7.900 1.00 95.62 84 LEU A CA 1
ATOM 646 C C . LEU A 1 84 ? 0.614 -7.828 7.152 1.00 95.62 84 LEU A C 1
ATOM 648 O O . LEU A 1 84 ? -0.247 -7.266 6.472 1.00 95.62 84 LEU A O 1
ATOM 652 N N . HIS A 1 85 ? 0.695 -9.150 7.302 1.00 95.12 85 HIS A N 1
ATOM 653 C CA . HIS A 1 85 ? -0.133 -10.102 6.568 1.00 95.12 85 HIS A CA 1
ATOM 654 C C . HIS A 1 85 ? -1.071 -10.907 7.471 1.00 95.12 85 HIS A C 1
ATOM 656 O O . HIS A 1 85 ? -0.669 -11.424 8.518 1.00 95.12 85 HIS A O 1
ATOM 662 N N . GLY A 1 86 ? -2.312 -11.082 7.014 1.00 89.06 86 GLY A N 1
ATOM 663 C CA . GLY A 1 86 ? -3.305 -11.943 7.658 1.00 89.06 86 GLY A CA 1
ATOM 664 C C . GLY A 1 86 ? -3.827 -11.432 9.009 1.00 89.06 86 GLY A C 1
ATOM 665 O O . GLY A 1 86 ? -3.542 -10.320 9.450 1.00 89.06 86 GLY A O 1
ATOM 666 N N . ARG A 1 87 ? -4.634 -12.264 9.684 1.00 85.81 87 ARG A N 1
ATOM 667 C CA . ARG A 1 87 ? -5.311 -11.896 10.946 1.00 85.81 87 ARG A CA 1
ATOM 668 C C . ARG A 1 87 ? -4.355 -11.668 12.113 1.00 85.81 87 ARG A C 1
ATOM 670 O O . ARG A 1 87 ? -4.620 -10.810 12.944 1.00 85.81 87 ARG A O 1
ATOM 677 N N . GLU A 1 88 ? -3.259 -12.4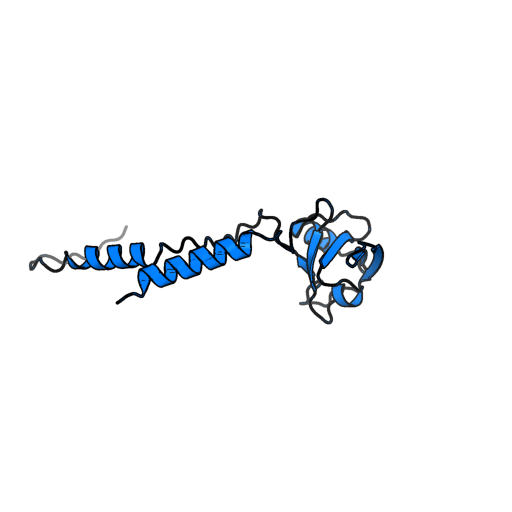19 12.158 1.00 88.44 88 GLU A N 1
ATOM 678 C CA . GLU A 1 88 ? -2.220 -12.279 13.186 1.00 88.44 88 GLU A CA 1
ATOM 679 C C . GLU A 1 88 ? -1.280 -11.097 12.914 1.00 88.44 88 GLU A C 1
ATOM 681 O O . GLU A 1 88 ? -0.387 -10.837 13.715 1.00 88.44 88 GLU A O 1
ATOM 686 N N . GLN A 1 89 ? -1.479 -10.377 11.799 1.00 87.94 89 GLN A N 1
ATOM 687 C CA . GLN A 1 89 ? -0.646 -9.251 11.384 1.00 87.94 89 GLN A CA 1
ATOM 688 C C . GLN A 1 89 ? 0.845 -9.612 11.383 1.00 87.94 89 GLN A C 1
ATOM 690 O O . GLN A 1 89 ? 1.688 -8.865 11.877 1.00 87.94 89 GLN A O 1
ATOM 695 N N . SER A 1 90 ? 1.180 -10.780 10.831 1.00 93.81 90 SER A N 1
ATOM 696 C CA . SER A 1 90 ? 2.562 -11.242 10.768 1.00 93.81 90 SER A CA 1
ATOM 697 C C . SER A 1 90 ? 3.363 -10.322 9.855 1.00 93.81 90 SER A C 1
ATOM 699 O O . SER A 1 90 ? 3.003 -10.127 8.692 1.00 93.81 90 SER A O 1
ATOM 701 N N . TYR A 1 91 ? 4.453 -9.766 10.371 1.00 95.50 91 TYR A N 1
ATOM 702 C CA . TYR A 1 91 ? 5.344 -8.922 9.588 1.00 95.50 91 TYR A CA 1
ATOM 703 C C . TYR A 1 91 ? 6.020 -9.723 8.469 1.00 95.50 91 TYR A C 1
ATOM 705 O O . TYR A 1 91 ? 6.553 -10.810 8.702 1.00 95.50 91 TYR A O 1
ATOM 713 N N . ARG A 1 92 ? 6.008 -9.167 7.258 1.00 96.69 92 ARG A N 1
ATOM 714 C CA . ARG A 1 92 ? 6.672 -9.692 6.067 1.00 96.69 92 ARG A CA 1
ATOM 715 C C . ARG A 1 92 ? 7.431 -8.585 5.356 1.00 96.69 92 ARG A C 1
ATOM 717 O O . ARG A 1 92 ? 7.051 -7.413 5.394 1.00 96.69 92 ARG A O 1
ATOM 724 N N . ARG A 1 93 ? 8.503 -8.993 4.689 1.00 97.19 93 ARG A N 1
ATOM 725 C CA . ARG A 1 93 ? 9.343 -8.135 3.867 1.00 97.19 93 ARG A CA 1
ATOM 726 C C . ARG A 1 93 ? 9.649 -8.874 2.579 1.00 97.19 93 ARG A C 1
ATOM 728 O O . ARG A 1 93 ? 10.263 -9.933 2.623 1.00 97.19 93 ARG A O 1
ATOM 735 N N . GLU A 1 94 ? 9.198 -8.319 1.467 1.00 97.25 94 GLU A N 1
ATOM 736 C CA . GLU A 1 94 ? 9.285 -8.950 0.151 1.00 97.25 94 GLU A CA 1
ATOM 737 C C . GLU A 1 94 ? 9.729 -7.933 -0.896 1.00 97.25 94 GLU A C 1
ATOM 739 O O . GLU A 1 94 ? 9.620 -6.726 -0.694 1.00 97.25 94 GLU A O 1
ATOM 744 N N . VAL A 1 95 ? 10.219 -8.407 -2.038 1.00 96.50 95 VAL A N 1
ATOM 745 C CA . VAL A 1 95 ? 10.669 -7.539 -3.131 1.00 96.50 95 VAL A CA 1
ATOM 746 C C . VAL A 1 95 ? 9.657 -7.580 -4.269 1.00 96.50 95 VAL A C 1
ATOM 748 O O . VAL A 1 95 ? 9.392 -8.635 -4.843 1.00 96.50 95 VAL A O 1
ATOM 751 N N . ALA A 1 96 ? 9.115 -6.418 -4.628 1.00 95.31 96 ALA A N 1
ATOM 752 C CA . ALA A 1 96 ? 8.225 -6.276 -5.767 1.00 95.31 96 ALA A CA 1
ATOM 753 C C . ALA A 1 96 ? 9.008 -5.876 -7.034 1.00 95.31 96 ALA A C 1
ATOM 755 O O . ALA A 1 96 ? 9.867 -4.984 -6.992 1.00 95.31 96 ALA A O 1
ATOM 756 N N . PRO A 1 97 ? 8.709 -6.498 -8.186 1.00 93.69 97 PRO A N 1
ATOM 757 C CA . PRO A 1 97 ? 9.385 -6.186 -9.438 1.00 93.69 97 PRO A CA 1
ATOM 758 C C . PRO A 1 97 ? 8.986 -4.803 -9.983 1.00 93.69 97 PRO A C 1
ATOM 760 O O . PRO A 1 97 ? 7.961 -4.247 -9.583 1.00 93.69 97 PRO A O 1
ATOM 763 N N . PRO A 1 98 ? 9.759 -4.247 -10.935 1.00 91.69 98 PRO A N 1
ATOM 764 C CA . PRO A 1 98 ? 9.417 -2.998 -11.606 1.00 91.69 98 PRO A CA 1
ATOM 765 C C . PRO A 1 98 ? 8.012 -3.009 -12.214 1.00 91.69 98 PRO A C 1
ATOM 767 O O . PRO A 1 98 ? 7.597 -3.973 -12.866 1.00 91.69 98 PRO A O 1
ATOM 770 N N . VAL A 1 99 ? 7.297 -1.895 -12.065 1.00 89.25 99 VAL A N 1
ATOM 771 C CA . VAL A 1 99 ? 6.028 -1.679 -12.765 1.00 89.25 99 VAL A CA 1
ATOM 772 C C . VAL A 1 99 ? 6.292 -1.564 -14.268 1.00 89.25 99 VAL A C 1
ATOM 774 O O . VAL A 1 99 ? 7.086 -0.740 -14.719 1.00 89.25 99 VAL A O 1
ATOM 777 N N . LYS A 1 100 ? 5.611 -2.399 -15.060 1.00 87.94 100 LYS A N 1
ATOM 778 C CA . LYS A 1 100 ? 5.668 -2.331 -16.528 1.00 87.94 100 LYS A CA 1
ATOM 779 C C . LYS A 1 100 ? 5.068 -1.003 -17.023 1.00 87.94 100 LYS A C 1
ATOM 781 O O . LYS A 1 100 ? 4.090 -0.545 -16.429 1.00 87.94 100 LYS A O 1
ATOM 786 N N . PRO A 1 101 ? 5.571 -0.418 -18.128 1.00 83.75 101 PRO A N 1
ATOM 787 C CA . PRO A 1 101 ? 4.995 0.796 -18.704 1.00 83.75 101 PRO A CA 1
ATOM 788 C C . PRO A 1 101 ? 3.479 0.673 -18.913 1.00 83.75 101 PRO A C 1
ATOM 790 O O . PRO A 1 101 ? 2.998 -0.336 -19.429 1.00 83.75 101 PRO A O 1
ATOM 793 N N . GLY A 1 102 ? 2.728 1.688 -18.478 1.00 83.12 102 GLY A N 1
ATOM 794 C CA . GLY A 1 102 ? 1.265 1.714 -18.578 1.00 83.12 102 GLY A CA 1
ATOM 795 C C . GLY A 1 102 ? 0.517 0.823 -17.577 1.00 83.12 102 GLY A C 1
ATOM 796 O O . GLY A 1 102 ? -0.700 0.697 -17.682 1.00 83.12 102 GLY A O 1
ATOM 797 N N . ARG A 1 103 ? 1.204 0.198 -16.611 1.00 87.06 103 ARG A N 1
ATOM 798 C CA . ARG A 1 103 ? 0.575 -0.525 -15.494 1.00 87.06 103 ARG A CA 1
ATOM 799 C C . ARG A 1 103 ? 0.775 0.214 -14.175 1.00 87.06 103 ARG A C 1
ATOM 801 O O . ARG A 1 103 ? 1.561 1.150 -14.091 1.00 87.06 103 ARG A O 1
ATOM 808 N N . THR A 1 104 ? 0.040 -0.200 -13.150 1.00 90.00 104 THR A N 1
ATOM 809 C CA . THR A 1 104 ? 0.156 0.328 -11.786 1.00 90.00 104 THR A CA 1
ATOM 810 C C . THR A 1 104 ? 0.821 -0.699 -10.871 1.00 90.00 104 THR A C 1
ATOM 812 O O . THR A 1 104 ? 0.992 -1.865 -11.236 1.00 90.00 104 THR A O 1
ATOM 815 N N . PHE A 1 105 ? 1.191 -0.273 -9.661 1.00 92.56 105 PHE A N 1
ATOM 816 C CA . PHE A 1 105 ? 1.690 -1.175 -8.619 1.00 92.56 105 PHE A CA 1
ATOM 817 C C . PHE A 1 105 ? 0.643 -2.220 -8.194 1.00 92.56 105 PHE A C 1
ATOM 819 O O . PHE A 1 105 ? 1.014 -3.329 -7.823 1.00 92.56 105 PHE A O 1
ATOM 826 N N . GLY A 1 106 ? -0.649 -1.890 -8.338 1.00 93.19 106 GLY A N 1
ATOM 827 C CA . GLY A 1 106 ? -1.764 -2.830 -8.203 1.00 93.19 106 GLY A CA 1
ATOM 828 C C . GLY A 1 106 ? -2.402 -2.918 -6.821 1.00 93.19 106 GLY A C 1
ATOM 829 O O . GLY A 1 106 ? -3.085 -3.896 -6.548 1.00 93.19 106 GLY A O 1
ATOM 830 N N . VAL A 1 107 ? -2.201 -1.921 -5.959 1.00 94.31 107 VAL A N 1
ATOM 831 C CA . VAL A 1 107 ? -2.822 -1.857 -4.628 1.00 94.31 107 VAL A CA 1
ATOM 832 C C . VAL A 1 107 ? -4.028 -0.929 -4.669 1.00 94.31 107 VAL A C 1
ATOM 834 O O . VAL A 1 107 ? -3.931 0.184 -5.185 1.00 94.31 107 VAL A O 1
ATOM 837 N N . LEU A 1 108 ? -5.141 -1.373 -4.092 1.00 92.38 108 LEU A N 1
ATOM 838 C CA . LEU A 1 108 ? -6.320 -0.557 -3.847 1.00 92.38 108 LEU A CA 1
ATOM 839 C C . LEU A 1 108 ? -6.347 -0.189 -2.353 1.00 92.38 108 LEU A C 1
ATOM 841 O O . LEU A 1 108 ? -6.562 -1.077 -1.527 1.00 92.38 108 LEU A O 1
ATOM 845 N N . PRO A 1 109 ? -6.064 1.067 -1.968 1.00 91.00 109 PRO A N 1
ATOM 846 C CA . PRO A 1 109 ? -6.041 1.464 -0.563 1.00 91.00 109 PRO A CA 1
ATOM 847 C C . PRO A 1 109 ? -7.459 1.591 0.008 1.00 91.00 109 PRO A C 1
ATOM 849 O O . PRO A 1 109 ? -8.406 1.924 -0.705 1.00 91.00 109 PRO A O 1
ATOM 852 N N . VAL A 1 110 ? -7.598 1.364 1.314 1.00 88.56 110 VAL A N 1
ATOM 853 C CA . VAL A 1 110 ? -8.802 1.772 2.051 1.00 88.56 110 VAL A CA 1
ATOM 854 C C . VAL A 1 110 ? -8.839 3.306 2.107 1.00 88.56 110 VAL A C 1
ATOM 856 O O . VAL A 1 110 ? -7.824 3.907 2.463 1.00 88.56 110 VAL A O 1
ATOM 859 N N . PRO A 1 111 ? -9.971 3.956 1.783 1.00 79.94 111 PRO A N 1
ATOM 860 C CA . PRO A 1 111 ? -10.075 5.409 1.839 1.00 79.94 111 PRO A CA 1
ATOM 861 C C . PRO A 1 111 ? -9.913 5.918 3.277 1.00 79.94 111 PRO A C 1
ATOM 863 O O . 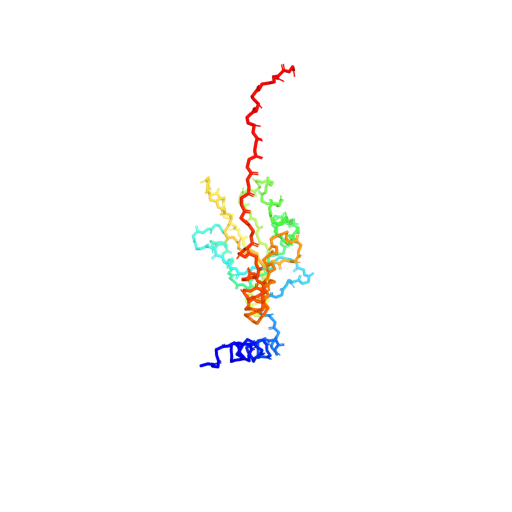PRO A 1 111 ? -10.556 5.431 4.206 1.00 79.94 111 PRO A O 1
ATOM 866 N N . GLU A 1 112 ? -9.072 6.936 3.458 1.00 73.88 112 GLU A N 1
ATOM 867 C CA . GLU A 1 112 ? -8.748 7.512 4.775 1.00 73.88 112 GLU A CA 1
ATOM 868 C C . GLU A 1 112 ? -9.624 8.730 5.135 1.00 73.88 112 GLU A C 1
ATOM 870 O O . GLU A 1 112 ? -9.385 9.404 6.132 1.00 73.88 112 GLU A O 1
ATOM 875 N N . GLY A 1 113 ? -10.661 9.022 4.338 1.00 63.34 113 GLY A N 1
ATOM 876 C CA . GLY A 1 113 ? -11.638 10.090 4.604 1.00 63.34 113 GLY A CA 1
ATOM 877 C C . GLY A 1 113 ? -11.209 11.508 4.195 1.00 63.34 113 GLY A C 1
ATOM 878 O O . GLY A 1 113 ? -12.022 12.425 4.285 1.00 63.34 113 GLY A O 1
ATOM 879 N N . GLY A 1 114 ? -9.974 11.683 3.711 1.00 60.72 114 GLY A N 1
ATOM 880 C CA . GLY A 1 114 ? -9.446 12.940 3.153 1.00 60.72 114 GLY A CA 1
ATOM 881 C C . GLY A 1 114 ? -9.538 13.056 1.625 1.00 60.72 114 GLY A C 1
ATOM 882 O O . GLY A 1 114 ? -8.936 13.954 1.044 1.00 60.72 114 GLY A O 1
ATOM 883 N N . GLU A 1 115 ? -10.234 12.134 0.959 1.00 61.53 115 GLU A N 1
ATOM 884 C CA . GLU A 1 115 ? -10.404 12.151 -0.495 1.00 61.53 115 GLU A CA 1
ATOM 885 C C . GLU A 1 115 ? -11.646 12.983 -0.860 1.00 61.53 115 GLU A C 1
ATOM 887 O O . GLU A 1 115 ? -12.737 12.714 -0.364 1.00 61.53 115 GLU A O 1
ATOM 892 N N . GLU A 1 116 ? -11.501 13.988 -1.736 1.00 55.66 116 GLU A N 1
ATOM 893 C CA . GLU A 1 116 ? -12.598 14.890 -2.157 1.00 55.66 116 GLU A CA 1
ATOM 894 C C . GLU A 1 116 ? -13.752 14.177 -2.890 1.00 55.66 116 GLU A C 1
ATOM 896 O O . GLU A 1 116 ? -14.797 14.773 -3.150 1.00 55.66 116 GLU A O 1
ATOM 901 N N . ALA A 1 117 ? -13.606 12.888 -3.202 1.00 54.47 117 ALA A N 1
ATOM 902 C CA . ALA A 1 117 ? -14.652 12.069 -3.798 1.00 54.47 117 ALA A CA 1
ATOM 903 C C . ALA A 1 117 ? -15.676 11.610 -2.743 1.00 54.47 117 ALA A C 1
ATOM 905 O O . ALA A 1 117 ? -15.864 10.419 -2.498 1.00 54.47 117 ALA A O 1
ATOM 906 N N . TYR A 1 118 ? -16.380 12.564 -2.135 1.00 47.59 118 TYR A N 1
ATOM 907 C CA . TYR A 1 118 ? -17.609 12.271 -1.412 1.00 47.59 118 TYR A CA 1
ATOM 908 C C . TYR A 1 118 ? -18.730 12.050 -2.426 1.00 47.59 118 TYR A C 1
ATOM 910 O O . TYR A 1 118 ? -19.264 12.990 -3.014 1.00 47.59 118 TYR A O 1
ATOM 918 N N . MET A 1 119 ? -19.147 10.796 -2.598 1.00 56.88 119 MET A N 1
ATOM 919 C CA . MET A 1 119 ? -20.526 10.547 -2.996 1.00 56.88 119 MET A CA 1
ATOM 920 C C . MET A 1 119 ? -21.379 10.784 -1.746 1.00 56.88 119 MET A C 1
ATOM 922 O O . MET A 1 119 ? -21.636 9.867 -0.967 1.00 56.88 119 MET A O 1
ATOM 926 N N . GLU A 1 120 ? -21.784 12.034 -1.504 1.00 51.69 120 GLU A N 1
ATOM 927 C CA . GLU A 1 120 ? -22.876 12.278 -0.571 1.00 51.69 120 GLU A CA 1
ATOM 928 C C . GLU A 1 120 ? -24.104 11.562 -1.136 1.00 51.69 120 GLU A C 1
ATOM 930 O O . GLU A 1 120 ? -24.728 12.011 -2.099 1.00 51.69 120 GLU A O 1
ATOM 935 N N . LEU A 1 121 ? -24.496 10.445 -0.522 1.00 52.72 121 LEU A N 1
ATOM 936 C CA . LEU A 1 121 ? -25.832 9.881 -0.692 1.00 52.72 121 LEU A CA 1
ATOM 937 C C . LEU A 1 121 ? -26.849 10.788 0.025 1.00 52.72 121 LEU A C 1
ATOM 939 O O . LEU A 1 121 ? -27.643 10.344 0.850 1.00 52.72 121 LEU A O 1
ATOM 943 N N . GLY A 1 122 ? -26.844 12.081 -0.304 1.00 52.44 122 GLY A N 1
ATOM 944 C CA . GLY A 1 122 ? -27.889 13.047 -0.000 1.00 52.44 122 GLY A CA 1
ATOM 945 C C . GLY A 1 122 ? -29.093 12.788 -0.896 1.00 52.44 122 GLY A C 1
ATOM 946 O O . GLY A 1 122 ? -29.557 13.661 -1.628 1.00 52.44 122 GLY A O 1
ATOM 947 N N . VAL A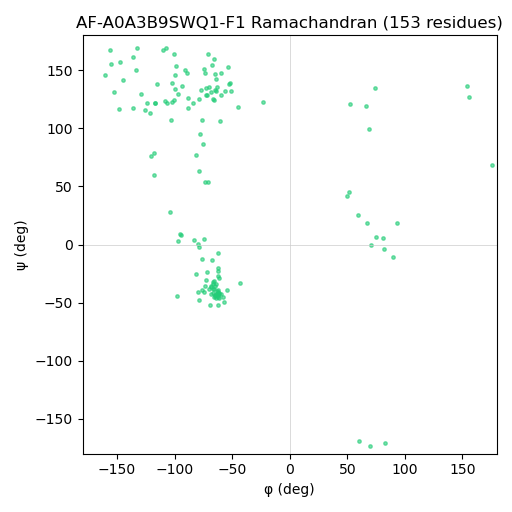 1 123 ? -29.594 11.554 -0.900 1.00 53.94 123 VAL A N 1
ATOM 948 C CA . VAL A 1 123 ? -30.800 11.228 -1.643 1.00 53.94 123 VAL A CA 1
ATOM 949 C C . VAL A 1 123 ? -31.956 11.738 -0.795 1.00 53.94 123 VAL A C 1
ATOM 951 O O . VAL A 1 123 ? -32.394 11.058 0.128 1.00 53.94 123 VAL A O 1
ATOM 954 N N . ALA A 1 124 ? -32.445 12.951 -1.076 1.00 57.69 124 ALA A N 1
ATOM 955 C CA . ALA A 1 124 ? -33.702 13.433 -0.507 1.00 57.69 124 ALA A CA 1
ATOM 956 C C . ALA A 1 124 ? -34.727 12.300 -0.616 1.00 57.69 124 ALA A C 1
ATOM 958 O O . ALA A 1 124 ? -34.964 11.835 -1.732 1.00 57.69 124 ALA A O 1
ATOM 959 N N . GLY A 1 125 ? -35.251 11.800 0.509 1.00 64.12 125 GLY A N 1
ATOM 960 C CA . GLY A 1 125 ? -36.048 10.571 0.531 1.00 64.12 125 GLY A CA 1
ATOM 961 C C . GLY A 1 125 ? -37.215 10.627 -0.464 1.00 64.12 125 GLY A C 1
ATOM 962 O O . GLY A 1 125 ? -37.681 11.720 -0.808 1.00 64.12 125 GLY A O 1
ATOM 963 N N . PRO A 1 126 ? -37.703 9.492 -0.991 1.00 65.06 126 PRO A N 1
ATOM 964 C CA . PRO A 1 126 ? -38.848 9.435 -1.902 1.00 65.06 126 PRO A CA 1
ATOM 965 C C . PRO A 1 126 ? -40.036 10.334 -1.512 1.00 65.06 126 PRO A C 1
ATOM 967 O O . PRO A 1 126 ? -40.666 10.895 -2.406 1.00 65.06 126 PRO A O 1
ATOM 970 N N . LEU A 1 127 ? -40.297 10.553 -0.217 1.00 64.50 127 LEU A N 1
ATOM 971 C CA . LEU A 1 127 ? -41.307 11.505 0.270 1.00 64.50 127 LEU A CA 1
ATOM 972 C C . LEU A 1 127 ? -40.982 12.970 -0.073 1.00 64.50 127 LEU A C 1
ATOM 974 O O . LEU A 1 127 ? -41.849 13.682 -0.577 1.00 64.50 127 LEU A O 1
ATOM 978 N N . GLY A 1 128 ? -39.733 13.406 0.113 1.00 67.69 128 GLY A N 1
ATOM 979 C CA . GLY A 1 128 ? -39.275 14.741 -0.285 1.00 67.69 128 GLY A CA 1
ATOM 980 C C . GLY A 1 128 ? -39.304 14.939 -1.804 1.00 67.69 128 GLY A C 1
ATOM 981 O O . GLY A 1 128 ? -39.689 16.002 -2.289 1.00 67.69 128 GLY A O 1
ATOM 982 N N . ARG A 1 129 ? -38.995 13.887 -2.577 1.00 70.56 129 ARG A N 1
ATOM 983 C CA . ARG A 1 129 ? -39.109 13.906 -4.049 1.00 70.56 129 ARG A CA 1
ATOM 984 C C . ARG A 1 129 ? -40.563 13.985 -4.521 1.00 70.56 129 ARG A C 1
ATOM 986 O O . ARG A 1 129 ? -40.847 14.653 -5.514 1.00 70.56 129 ARG A O 1
ATOM 993 N N . TRP A 1 130 ? -41.481 13.322 -3.818 1.00 64.31 130 TRP A N 1
ATOM 994 C CA . TRP A 1 130 ? -42.908 13.312 -4.144 1.00 64.31 130 TRP A CA 1
ATOM 995 C C . TRP A 1 130 ? -43.597 14.633 -3.782 1.00 64.31 130 TRP A C 1
ATOM 997 O O . TRP A 1 130 ? -44.353 15.160 -4.596 1.00 64.31 130 TRP A O 1
ATOM 1007 N N . TRP A 1 131 ? -43.258 15.224 -2.629 1.00 62.16 131 TRP A N 1
ATOM 1008 C CA . TRP A 1 131 ? -43.753 16.545 -2.226 1.00 62.16 131 TRP A CA 1
ATOM 1009 C C . TRP A 1 131 ? -43.357 17.626 -3.238 1.00 62.16 131 TRP A C 1
ATOM 1011 O O . TRP A 1 131 ? -44.199 18.411 -3.663 1.00 62.16 131 TRP A O 1
ATOM 1021 N N . ARG A 1 132 ? -42.108 17.584 -3.728 1.00 66.31 132 ARG A N 1
ATOM 1022 C CA . ARG A 1 132 ? -41.606 18.506 -4.759 1.00 66.31 132 ARG A CA 1
ATOM 1023 C C . ARG A 1 132 ? -42.341 18.362 -6.100 1.00 66.31 132 ARG A C 1
ATOM 1025 O O . ARG A 1 132 ? -42.579 19.350 -6.783 1.00 66.31 132 ARG A O 1
ATOM 1032 N N . LYS A 1 133 ? -42.754 17.138 -6.455 1.00 64.69 133 LYS A N 1
ATOM 1033 C CA . LYS A 1 133 ? -43.514 16.843 -7.683 1.00 64.69 133 LYS A CA 1
ATOM 1034 C C . LYS A 1 133 ? -44.969 17.322 -7.617 1.00 64.69 133 LYS A C 1
ATOM 1036 O O . LYS A 1 133 ? -45.532 17.668 -8.650 1.00 64.69 133 LYS A O 1
ATOM 1041 N N . LEU A 1 134 ? -45.577 17.349 -6.429 1.00 67.50 134 LEU A N 1
ATOM 1042 C CA . LEU A 1 134 ? -46.928 17.887 -6.237 1.00 67.50 134 LEU A CA 1
ATOM 1043 C C . LEU A 1 134 ? -46.943 19.418 -6.252 1.00 67.50 134 LEU A C 1
ATOM 1045 O O . LEU A 1 134 ? -47.834 20.005 -6.862 1.00 67.50 134 LEU A O 1
ATOM 1049 N N . THR A 1 135 ? -45.934 20.061 -5.661 1.00 65.19 135 THR A N 1
ATOM 1050 C CA . THR A 1 135 ? -45.837 21.529 -5.617 1.00 65.19 135 THR A CA 1
ATOM 1051 C C . THR A 1 135 ? -45.494 22.168 -6.972 1.00 65.19 135 THR A C 1
ATOM 1053 O O . THR A 1 135 ? -45.861 23.317 -7.204 1.00 65.19 135 THR A O 1
ATOM 1056 N N . ASP A 1 136 ? -44.860 21.431 -7.895 1.00 59.28 136 ASP A N 1
ATOM 1057 C CA . ASP A 1 136 ? -44.488 21.922 -9.240 1.00 59.28 136 ASP A CA 1
ATOM 1058 C C . ASP A 1 136 ? -45.660 22.004 -10.241 1.00 59.28 136 ASP A C 1
ATOM 1060 O O . ASP A 1 136 ? -45.547 22.614 -11.304 1.00 59.28 136 ASP A O 1
ATOM 1064 N N . THR A 1 137 ? -46.820 21.418 -9.928 1.00 57.47 137 THR A N 1
ATOM 1065 C CA . THR A 1 137 ? -47.971 21.397 -10.855 1.00 57.47 137 THR A CA 1
ATOM 1066 C C . THR A 1 137 ? -48.792 22.694 -10.887 1.00 57.47 137 THR A C 1
ATOM 1068 O O . THR A 1 137 ? -49.731 22.807 -11.675 1.00 57.47 137 THR A O 1
ATOM 1071 N N . THR A 1 138 ? -48.414 23.710 -10.105 1.00 54.69 138 THR A N 1
ATOM 1072 C CA . THR A 1 138 ? -49.214 24.934 -9.905 1.00 54.69 138 THR A CA 1
ATOM 1073 C C . THR A 1 138 ? -48.837 26.141 -10.776 1.00 54.69 138 THR A C 1
ATOM 1075 O O . THR A 1 138 ? -49.491 27.175 -10.682 1.00 54.69 138 THR A O 1
ATOM 1078 N N . HIS A 1 139 ? -47.872 26.031 -11.698 1.00 50.41 139 HIS A N 1
ATOM 1079 C CA . HIS A 1 139 ? -47.572 27.095 -12.675 1.00 50.41 139 HIS A CA 1
ATOM 1080 C C . HIS A 1 139 ? -47.794 26.654 -14.128 1.00 50.41 139 HIS A C 1
ATOM 1082 O O . HIS A 1 139 ? -46.909 26.715 -14.977 1.00 50.41 139 HIS A O 1
ATOM 1088 N N . ARG A 1 140 ? -49.031 26.267 -14.460 1.00 48.12 140 ARG A N 1
ATOM 1089 C CA . ARG A 1 140 ? -49.500 26.212 -15.853 1.00 48.12 140 ARG A CA 1
ATOM 1090 C C . ARG A 1 140 ? -50.698 27.140 -16.021 1.00 48.12 140 ARG A C 1
ATOM 1092 O O . ARG A 1 140 ? -51.841 26.706 -16.054 1.00 48.12 140 ARG A O 1
ATOM 1099 N N . GLY A 1 141 ? -50.429 28.443 -16.093 1.00 47.19 141 GLY A N 1
ATOM 1100 C CA . GLY A 1 141 ? -51.496 29.422 -16.270 1.00 47.19 141 GLY A CA 1
ATOM 1101 C C . GLY A 1 141 ? -51.064 30.881 -16.234 1.00 47.19 141 GLY A C 1
ATOM 1102 O O . GLY A 1 141 ? -51.483 31.610 -15.344 1.00 47.19 141 GLY A O 1
ATOM 1103 N N . LYS A 1 142 ? -50.317 31.355 -17.240 1.00 42.69 142 LYS A N 1
ATOM 1104 C CA . LYS A 1 142 ? -50.601 32.692 -17.781 1.00 42.69 142 LYS A CA 1
ATOM 1105 C C . LYS A 1 142 ? -50.1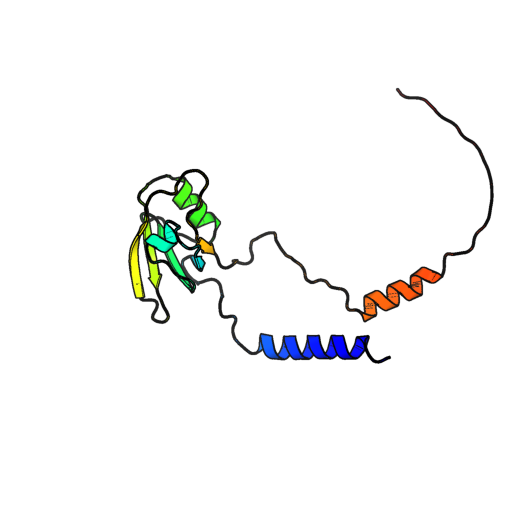90 32.818 -19.244 1.00 42.69 142 LYS A C 1
ATOM 1107 O O . LYS A 1 142 ? -49.117 32.414 -19.670 1.00 42.69 142 LYS A O 1
ATOM 1112 N N . ARG A 1 143 ? -51.152 33.335 -19.993 1.00 39.41 143 ARG A N 1
ATOM 1113 C CA . ARG A 1 143 ? -51.298 33.403 -21.439 1.00 39.41 143 ARG A CA 1
ATOM 1114 C C . ARG A 1 143 ? -50.929 34.825 -21.904 1.00 39.41 143 ARG A C 1
ATOM 1116 O O . ARG A 1 143 ? -51.397 35.773 -21.287 1.00 39.41 143 ARG A O 1
ATOM 1123 N N . LEU A 1 144 ? -50.209 34.913 -23.033 1.00 45.78 144 LEU A N 1
ATOM 1124 C CA . LEU A 1 144 ? -50.165 36.002 -24.040 1.00 45.78 144 LEU A CA 1
ATOM 1125 C C . LEU A 1 144 ? -49.602 37.398 -23.668 1.00 45.78 144 LEU A C 1
ATOM 1127 O O . LEU A 1 144 ? -50.258 38.139 -22.942 1.00 45.78 144 LEU A O 1
ATOM 1131 N N . ARG A 1 145 ? -48.520 37.840 -24.345 1.00 37.06 145 ARG A N 1
ATOM 1132 C CA . ARG A 1 145 ? -48.496 38.721 -25.556 1.00 37.06 145 ARG A CA 1
ATOM 1133 C C . ARG A 1 145 ? -47.183 39.527 -25.683 1.00 37.06 145 ARG A C 1
ATOM 1135 O O . ARG A 1 145 ? -46.767 40.142 -24.716 1.00 37.06 145 ARG A O 1
ATOM 1142 N N . ASN A 1 146 ? -46.667 39.559 -26.919 1.00 28.92 146 ASN A N 1
ATOM 1143 C CA . ASN A 1 146 ? -46.046 40.682 -27.648 1.00 28.92 146 ASN A CA 1
ATOM 1144 C C . ASN A 1 146 ? -44.892 41.499 -27.016 1.00 28.92 146 ASN A C 1
ATOM 1146 O O . ASN A 1 146 ? -45.088 42.197 -26.031 1.00 28.92 146 ASN A O 1
ATOM 1150 N N . THR A 1 147 ? -43.732 41.526 -27.692 1.00 39.22 147 THR A N 1
ATOM 1151 C CA . THR A 1 147 ? -43.272 42.657 -28.544 1.00 39.22 147 THR A CA 1
ATOM 1152 C C . THR A 1 147 ? -41.737 42.677 -28.681 1.00 39.22 147 THR A C 1
ATOM 1154 O O . THR A 1 147 ? -41.013 42.683 -27.696 1.00 39.22 147 THR A O 1
ATOM 1157 N N . GLU A 1 148 ? -41.304 42.712 -29.945 1.00 40.09 148 GLU A N 1
ATOM 1158 C CA . GLU A 1 148 ? -40.049 43.247 -30.509 1.00 40.09 148 GLU A CA 1
ATOM 1159 C C . GLU A 1 148 ? -38.685 42.589 -30.240 1.00 40.09 148 GLU A C 1
ATOM 1161 O O . GLU A 1 148 ? -37.950 42.854 -29.295 1.00 40.09 148 GLU A O 1
ATOM 1166 N N . VAL A 1 149 ? -38.307 41.824 -31.264 1.00 49.84 149 VAL A N 1
ATOM 1167 C CA . VAL A 1 149 ? -37.008 41.825 -31.947 1.00 49.84 149 VAL A CA 1
ATOM 1168 C C . VAL A 1 149 ? -36.231 43.146 -31.809 1.00 49.84 149 VAL A C 1
ATOM 1170 O O . VAL A 1 149 ? -36.656 44.173 -32.336 1.00 49.84 149 VAL A O 1
ATOM 1173 N N . ARG A 1 150 ? -35.002 43.081 -31.279 1.00 37.97 150 ARG A N 1
ATOM 1174 C CA . ARG A 1 150 ? -33.893 43.907 -31.783 1.00 37.97 150 ARG A CA 1
ATOM 1175 C C . ARG A 1 150 ? -32.555 43.181 -31.643 1.00 37.97 150 ARG A C 1
ATOM 1177 O O . ARG A 1 150 ? -32.116 42.844 -30.551 1.00 37.97 150 ARG A O 1
ATOM 1184 N N . ILE A 1 151 ? -31.950 42.928 -32.798 1.00 48.25 151 ILE A N 1
ATOM 1185 C CA . ILE A 1 151 ? -30.617 42.360 -33.013 1.00 48.25 151 ILE A CA 1
ATOM 1186 C C . ILE A 1 151 ? -29.591 43.510 -33.102 1.00 48.25 151 ILE A C 1
ATOM 1188 O O . ILE A 1 151 ? -29.925 44.566 -33.638 1.00 48.25 151 ILE A O 1
ATOM 1192 N N . GLN A 1 152 ? -28.348 43.222 -32.675 1.00 41.69 152 GLN A N 1
ATOM 1193 C CA . GLN A 1 152 ? -27.079 43.972 -32.845 1.00 41.69 152 GLN A CA 1
ATOM 1194 C C . GLN A 1 152 ? -26.918 45.241 -31.980 1.00 41.69 152 GLN A C 1
ATOM 1196 O O . GLN A 1 152 ? -27.824 46.056 -31.879 1.00 41.69 152 GLN A O 1
ATOM 1201 N N . LYS A 1 153 ? -25.767 45.473 -31.330 1.00 42.34 153 LYS A N 1
ATOM 1202 C CA . LYS A 1 153 ? -24.424 45.489 -31.932 1.00 42.34 153 LYS A CA 1
ATOM 1203 C C . LYS A 1 153 ? -23.314 45.314 -30.879 1.00 42.34 153 LYS A C 1
ATOM 1205 O O . LYS A 1 153 ? -23.442 45.785 -29.755 1.00 42.34 153 LYS A O 1
ATOM 1210 N N . SER A 1 154 ? -22.253 44.637 -31.304 1.00 4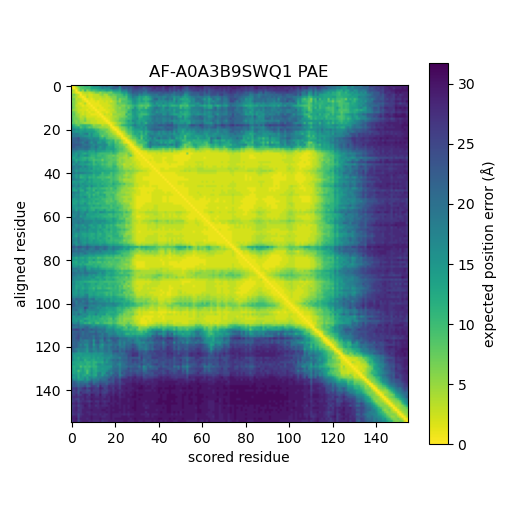4.31 154 SER A N 1
ATOM 1211 C CA . SER A 1 154 ? -20.923 44.549 -30.701 1.00 44.31 154 SER A CA 1
ATOM 1212 C C . SER A 1 154 ? -20.200 45.897 -30.676 1.00 44.31 154 SER A C 1
ATOM 1214 O O . SER A 1 154 ? -20.227 46.604 -31.687 1.00 44.31 154 SER A O 1
ATOM 1216 N N . GLU A 1 155 ? -19.462 46.148 -29.601 1.00 49.88 155 GLU A N 1
ATOM 1217 C CA . GLU A 1 155 ? -18.152 46.811 -29.629 1.00 49.88 155 GLU A CA 1
ATOM 1218 C C . GLU A 1 155 ? -17.162 45.960 -28.832 1.00 49.88 155 GLU A C 1
ATOM 1220 O O . GLU A 1 155 ? -17.607 45.331 -27.840 1.00 49.88 155 GLU A O 1
#

Sequence (155 aa):
MFSPLGHELVIYIGRRLEFKDQPVYVPAQRGMRVLDVVVDTPAWQAGIRSGDIILALNGLPVSGRAGLENALAKGLWPVEVEFLHGREQSYRREVAPPVKPGRTFGVLPVPEGGEEAYMELGVAGPLGRWWRKLTDTTHRGKRLRNTEVRIQKSE

Foldseek 3Di:
DCPQVVVVVVVVVVVVVVVVDDDPDDADPAAFAFQAFDPPALCVVQVHGHGKGWQDKQPQGADPDVSVCVSVVVVPPQIWTWIQDDPVRHIDIGTGGDGDPPGDNGTDTRDNPPDPPDPPPPVPGPVSVVVVVVVVVPPPDDDDDDDDDDDDDDD